Protein 1M9Z (pdb70)

Structure (mmCIF, N/CA/C/O backbone):
data_1M9Z
#
_entry.id   1M9Z
#
_cell.length_a   35.471
_cell.length_b   40.658
_cell.length_c   76.154
_cell.angle_alpha   90.00
_cell.angle_beta   90.00
_cell.angle_gamma   90.00
#
_symmetry.space_group_name_H-M   'P 21 21 21'
#
loop_
_entity.id
_entity.type
_entity.pdbx_description
1 polymer 'TGF-BETA RECEPTOR TYPE II'
2 non-polymer GLYCEROL
3 water water
#
loop_
_atom_site.group_PDB
_atom_site.id
_atom_site.type_symbol
_atom_site.label_atom_id
_atom_site.label_alt_id
_atom_site.label_comp_id
_atom_site.label_asym_id
_atom_site.label_entity_id
_atom_site.label_seq_id
_atom_site.pdbx_PDB_ins_code
_atom_site.Cartn_x
_atom_site.Cartn_y
_atom_site.Cartn_z
_atom_site.occupancy
_atom_site.B_iso_or_equiv
_atom_site.auth_seq_id
_atom_site.auth_comp_id
_atom_site.auth_asym_id
_atom_site.auth_atom_id
_atom_site.pdbx_PDB_model_num
ATOM 1 N N . ALA A 1 1 ? 17.228 24.725 19.065 1.00 12.50 26 ALA A N 1
ATOM 2 C CA . ALA A 1 1 ? 17.130 26.194 18.914 1.00 13.14 26 ALA A CA 1
ATOM 3 C C . ALA A 1 1 ? 15.682 26.647 18.892 1.00 12.06 26 ALA A C 1
ATOM 4 O O . ALA A 1 1 ? 14.803 25.925 18.441 1.00 11.48 26 ALA A O 1
ATOM 6 N N . LEU A 1 2 ? 15.447 27.837 19.424 1.00 11.97 27 LEU A N 1
ATOM 7 C CA . LEU A 1 2 ? 14.182 28.527 19.318 1.00 11.02 27 LEU A CA 1
ATOM 8 C C . LEU A 1 2 ? 14.395 29.623 18.296 1.00 9.65 27 LEU A C 1
ATOM 9 O O . LEU A 1 2 ? 15.303 30.445 18.460 1.00 9.88 27 LEU A O 1
ATOM 14 N N . CYS A 1 3 ? 13.572 29.629 17.254 1.00 8.52 28 CYS A N 1
ATOM 15 C CA . CYS A 1 3 ? 13.688 30.620 16.210 1.00 8.43 28 CYS A CA 1
ATOM 16 C C . CYS A 1 3 ? 12.344 31.185 15.821 1.00 8.14 28 CYS A C 1
ATOM 17 O O . CYS A 1 3 ? 11.318 30.511 15.930 1.00 9.15 28 CYS A O 1
ATOM 20 N N . LYS A 1 4 ? 12.349 32.416 15.333 1.00 8.31 29 LYS A N 1
ATOM 21 C CA . LYS A 1 4 ? 11.170 32.919 14.638 1.00 8.60 29 LYS A CA 1
ATOM 22 C C . LYS A 1 4 ? 10.985 32.068 13.380 1.00 8.72 29 LYS A C 1
ATOM 23 O O . LYS A 1 4 ? 11.940 31.743 12.676 1.00 8.53 29 LYS A O 1
ATOM 29 N N . PHE A 1 5 ? 9.741 31.698 13.102 1.00 9.09 30 PHE A N 1
ATOM 30 C CA . PHE A 1 5 ? 9.460 30.789 11.998 1.00 9.53 30 PHE A CA 1
ATOM 31 C C . PHE A 1 5 ? 8.123 31.137 11.348 1.00 9.94 30 PHE A C 1
ATOM 32 O O . PHE A 1 5 ? 7.164 30.360 11.379 1.00 11.79 30 PHE A O 1
ATOM 40 N N . CYS A 1 6 ? 8.080 32.317 10.741 1.00 9.07 31 CYS A N 1
ATOM 41 C CA . CYS A 1 6 ? 6.894 32.783 10.030 1.00 9.88 31 CYS A CA 1
ATOM 42 C C . CYS A 1 6 ? 6.951 32.554 8.522 1.00 9.71 31 CYS A C 1
ATOM 43 O O . CYS A 1 6 ? 6.014 32.917 7.816 1.00 10.32 31 CYS A O 1
ATOM 46 N N . ASP A 1 7 ? 8.010 31.935 8.020 1.00 9.49 32 ASP A N 1
ATOM 47 C CA . ASP A 1 7 ? 8.206 31.834 6.582 1.00 9.99 32 ASP A CA 1
ATOM 48 C C . ASP A 1 7 ? 8.243 33.259 6.016 1.00 9.61 32 ASP A C 1
ATOM 49 O O . ASP A 1 7 ? 8.793 34.141 6.684 1.00 9.04 32 ASP A O 1
ATOM 54 N N . VAL A 1 8 ? 7.719 33.492 4.812 1.00 9.94 33 VAL A N 1
ATOM 55 C CA . VAL A 1 8 ? 7.878 34.785 4.162 1.00 10.28 33 VAL A CA 1
ATOM 56 C C . VAL A 1 8 ? 6.700 35.706 4.441 1.00 10.36 33 VAL A C 1
ATOM 57 O O . VAL A 1 8 ? 5.565 35.398 4.066 1.00 11.74 33 VAL A O 1
ATOM 61 N N . ARG A 1 9 ? 6.983 36.846 5.062 1.00 10.17 34 ARG A N 1
ATOM 62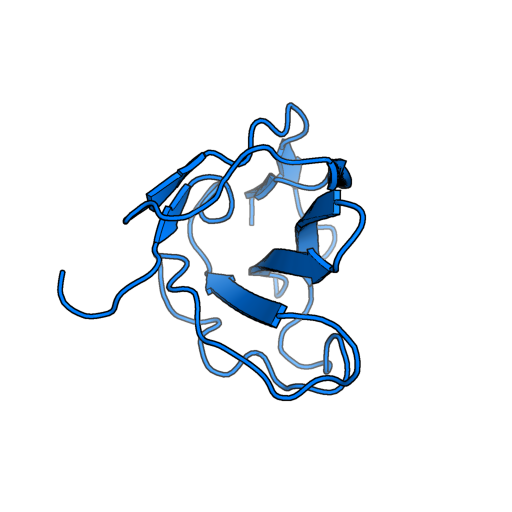 C CA . ARG A 1 9 ? 5.974 37.820 5.422 1.00 11.01 34 ARG A CA 1
ATOM 63 C C . ARG A 1 9 ? 6.321 39.188 4.857 1.00 11.54 34 ARG A C 1
ATOM 64 O O . ARG A 1 9 ? 7.480 39.515 4.652 1.00 11.64 34 ARG A O 1
ATOM 72 N N . PHE A 1 10 ? 5.317 40.017 4.614 1.00 12.12 35 PHE A N 1
ATOM 73 C CA . PHE A 1 10 ? 5.601 41.398 4.259 1.00 12.91 35 PHE A CA 1
ATOM 74 C C . PHE A 1 10 ? 6.285 42.083 5.440 1.00 12.60 35 PHE A C 1
ATOM 75 O O . PHE A 1 10 ? 6.024 41.762 6.595 1.00 12.97 35 PHE A O 1
ATOM 83 N N . SER A 1 11 ? 7.167 43.016 5.119 1.00 12.73 36 SER A N 1
ATOM 84 C CA . SER A 1 11 ? 7.902 43.780 6.114 1.00 13.02 36 SER A CA 1
ATOM 85 C C . SER A 1 11 ? 7.984 45.241 5.697 1.00 14.06 36 SER A C 1
ATOM 86 O O . SER A 1 11 ? 7.969 45.556 4.512 1.00 14.70 36 SER A O 1
ATOM 89 N N . THR A 1 12 ? 8.063 46.131 6.679 1.00 15.27 37 THR A N 1
ATOM 90 C CA . THR A 1 12 ? 8.275 47.551 6.397 1.00 16.72 37 THR A CA 1
ATOM 91 C C . THR A 1 12 ? 9.730 47.937 6.681 1.00 15.98 37 THR A C 1
ATOM 92 O O . THR A 1 12 ? 10.107 49.100 6.540 1.00 17.70 37 THR A O 1
ATOM 96 N N . CYS A 1 13 ? 10.537 46.964 7.095 1.00 14.62 38 CYS A N 1
ATOM 97 C CA . CYS A 1 13 ? 11.946 47.203 7.372 1.00 13.68 38 CYS A CA 1
ATOM 98 C C . CYS A 1 13 ? 12.672 47.721 6.141 1.00 13.79 38 CYS A C 1
ATOM 99 O O . CYS A 1 13 ? 12.752 47.016 5.142 1.00 13.63 38 CYS A O 1
ATOM 102 N N . ASP A 1 14 ? 13.211 48.936 6.207 1.00 14.62 39 ASP A N 1
ATOM 103 C CA . ASP A 1 14 ? 13.943 49.494 5.073 1.00 15.49 39 ASP A CA 1
ATOM 104 C C . ASP A 1 14 ? 14.783 50.679 5.539 1.00 15.65 39 ASP A C 1
ATOM 105 O O . ASP A 1 14 ? 14.322 51.492 6.331 1.00 16.46 39 ASP A O 1
ATOM 110 N N . ASN A 1 15 ? 16.017 50.752 5.061 1.00 16.23 40 ASN A N 1
ATOM 111 C CA . ASN A 1 15 ? 16.910 51.862 5.382 1.00 16.72 40 ASN A CA 1
ATOM 112 C C . ASN A 1 15 ? 17.097 52.051 6.886 1.00 16.12 40 ASN A C 1
ATOM 113 O O . ASN A 1 15 ? 17.095 53.179 7.390 1.00 16.91 40 ASN A O 1
ATOM 118 N N . GLN A 1 16 ? 17.266 50.938 7.596 1.00 15.23 41 GLN A N 1
ATOM 119 C CA . GLN A 1 16 ? 17.464 50.952 9.038 1.00 15.21 41 GLN A CA 1
ATOM 120 C C . GLN A 1 16 ? 18.699 50.157 9.405 1.00 14.33 41 GLN A C 1
ATOM 121 O O . GLN A 1 16 ? 19.077 49.214 8.709 1.00 14.91 41 GLN A O 1
ATOM 127 N N . LYS A 1 17 ? 19.317 50.530 10.516 1.00 13.37 42 LYS A N 1
ATOM 128 C CA . LYS A 1 17 ? 20.484 49.817 11.016 1.00 13.28 42 LYS A CA 1
ATOM 129 C C . LYS A 1 17 ? 20.097 48.442 11.575 1.00 11.96 42 LYS A C 1
ATOM 130 O O . LYS A 1 17 ? 20.864 47.491 11.453 1.00 13.20 42 LYS A O 1
ATOM 136 N N . SER A 1 18 ? 18.932 48.338 12.217 1.00 10.97 43 SER A N 1
ATOM 137 C CA . SER A 1 18 ? 18.404 47.039 12.633 1.00 10.52 43 SER A CA 1
ATOM 138 C C . SER A 1 18 ? 16.898 47.047 12.479 1.00 10.33 43 SER A C 1
ATOM 139 O O . SER A 1 18 ? 16.283 48.110 12.415 1.00 11.55 43 SER A O 1
ATOM 142 N N . CYS A 1 19 ? 16.321 45.856 12.398 1.00 10.11 44 CYS A N 1
ATOM 143 C CA . CYS A 1 19 ? 14.875 45.701 12.340 1.00 10.43 44 CYS A CA 1
ATOM 144 C C . CYS A 1 19 ? 14.430 44.522 13.173 1.00 10.03 44 CYS A C 1
ATOM 145 O O . CYS A 1 19 ? 15.150 43.541 13.331 1.00 10.19 44 CYS A O 1
ATOM 148 N N . MET A 1 20 ? 13.208 44.617 13.671 1.00 10.32 45 MET A N 1
ATOM 149 C CA . MET A 1 20 ? 12.565 43.501 14.338 1.00 11.25 45 MET A CA 1
ATOM 150 C C . MET A 1 20 ? 11.792 42.688 13.313 1.00 10.37 45 MET A C 1
ATOM 151 O O . MET A 1 20 ? 11.306 43.213 12.311 1.00 11.47 45 MET A O 1
ATOM 156 N N . SER A 1 21 ? 11.662 41.394 13.566 1.00 9.69 46 SER A N 1
ATOM 157 C CA . SER A 1 21 ? 10.987 40.546 12.597 1.00 9.84 46 SER A CA 1
ATOM 158 C C . SER A 1 21 ? 9.482 40.765 12.546 1.00 10.48 46 SER A C 1
ATOM 159 O O . SER A 1 21 ? 8.860 40.540 11.513 1.00 11.19 46 SER A O 1
ATOM 162 N N . ASN A 1 22 ? 8.905 41.165 13.675 1.00 11.04 47 ASN A N 1
ATOM 163 C CA . ASN A 1 22 ? 7.447 41.257 13.806 1.00 12.34 47 ASN A CA 1
ATOM 164 C C . ASN A 1 22 ? 6.768 39.923 13.514 1.00 12.40 47 ASN A C 1
ATOM 165 O O . ASN A 1 22 ? 5.612 39.889 13.099 1.00 14.13 47 ASN A O 1
ATOM 170 N N . CYS A 1 23 ? 7.498 38.833 13.742 1.00 11.33 48 CYS A N 1
ATOM 171 C CA . CYS A 1 23 ? 6.966 37.489 13.590 1.00 11.37 48 CYS A CA 1
ATOM 172 C C . CYS A 1 23 ? 6.464 36.985 14.946 1.00 12.27 48 CYS A C 1
ATOM 173 O O . CYS A 1 23 ? 7.218 36.941 15.916 1.00 12.63 48 CYS A O 1
ATOM 176 N N . SER A 1 24 ? 5.196 36.578 15.008 1.00 13.99 49 SER A N 1
ATOM 177 C CA . SER A 1 24 ? 4.591 36.130 16.261 1.00 15.03 49 SER A CA 1
ATOM 178 C C . SER A 1 24 ? 4.790 34.640 16.550 1.00 14.92 49 SER A C 1
ATOM 179 O O . SER A 1 24 ? 4.269 34.139 17.544 1.00 16.49 49 SER A O 1
ATOM 182 N N . ILE A 1 25 ? 5.522 33.935 15.690 1.00 13.75 50 ILE A N 1
ATOM 183 C CA . ILE A 1 25 ? 5.733 32.501 15.863 1.00 13.68 50 ILE A CA 1
ATOM 184 C C . ILE A 1 25 ? 7.176 32.198 16.236 1.00 12.53 50 ILE A C 1
ATOM 185 O O . ILE A 1 25 ? 8.074 32.380 15.414 1.00 12.19 50 ILE A O 1
ATOM 190 N N . THR A 1 26 ? 7.385 31.756 17.475 1.00 12.46 51 THR A N 1
ATOM 191 C CA . THR A 1 26 ? 8.669 31.231 17.903 1.00 12.38 51 THR A CA 1
ATOM 192 C C . THR A 1 26 ? 8.490 29.737 18.011 1.00 12.18 51 THR A C 1
ATOM 193 O O . THR A 1 26 ? 7.621 29.268 18.749 1.00 13.51 51 THR A O 1
ATOM 197 N N . SER A 1 27 ? 9.319 29.002 17.282 1.00 12.00 52 SER A N 1
ATOM 198 C CA . SER A 1 27 ? 9.230 27.559 17.220 1.00 12.30 52 SER A CA 1
ATOM 199 C C . SER A 1 27 ? 10.492 26.899 17.721 1.00 11.29 52 SER A C 1
ATOM 200 O O . SER A 1 27 ? 11.589 27.432 17.566 1.00 11.13 52 SER A O 1
ATOM 203 N N . ILE A 1 28 ? 10.325 25.722 18.316 1.00 11.48 53 ILE A N 1
ATOM 204 C CA . ILE A 1 28 ? 11.453 24.849 18.601 1.00 11.48 53 ILE A CA 1
ATOM 205 C C . ILE A 1 28 ? 11.800 24.201 17.266 1.00 11.24 53 ILE A C 1
ATOM 206 O O . ILE A 1 28 ? 10.954 23.542 16.662 1.00 12.24 53 ILE A O 1
ATOM 211 N N . CYS A 1 29 ? 13.010 24.401 16.768 1.00 11.43 54 CYS A N 1
ATOM 212 C CA . CYS A 1 29 ? 13.390 23.758 15.527 1.00 11.52 54 CYS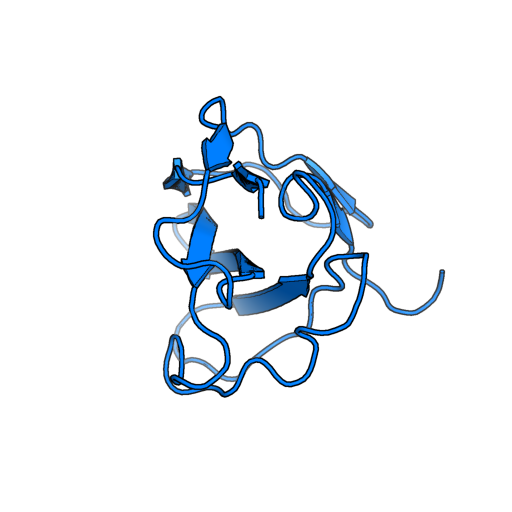 A CA 1
ATOM 213 C C . CYS A 1 29 ? 13.306 22.241 15.708 1.00 12.26 54 CYS A C 1
ATOM 214 O O . CYS A 1 29 ? 13.627 21.708 16.771 1.00 12.74 54 CYS A O 1
ATOM 217 N N . GLU A 1 30 ? 12.873 21.557 14.655 1.00 13.00 55 GLU A N 1
ATOM 218 C CA . GLU A 1 30 ? 12.653 20.116 14.689 1.00 14.01 55 GLU A CA 1
ATOM 219 C C . GLU A 1 30 ? 13.882 19.305 15.045 1.00 13.87 55 GLU A C 1
ATOM 220 O O . GLU A 1 30 ? 13.781 18.291 15.749 1.00 14.95 55 GLU A O 1
ATOM 226 N N . LYS A 1 31 ? 15.027 19.717 14.517 1.00 13.32 56 LYS A N 1
ATOM 227 C CA . LYS A 1 31 ? 16.267 18.992 14.713 1.00 12.98 56 LYS A CA 1
ATOM 228 C C . LYS A 1 31 ? 17.235 19.863 15.508 1.00 11.30 56 LYS A C 1
ATOM 229 O O . LYS A 1 31 ? 17.275 21.083 15.325 1.00 11.00 56 LYS A O 1
ATOM 235 N N . PRO A 1 32 ? 18.017 19.251 16.393 1.00 10.81 57 PRO A N 1
ATOM 236 C CA . PRO A 1 32 ? 18.884 20.030 17.291 1.00 10.53 57 PRO A CA 1
ATOM 237 C C . PRO A 1 32 ? 19.985 20.811 16.575 1.00 10.52 57 PRO A C 1
ATOM 238 O O . PRO A 1 32 ? 20.455 21.823 17.093 1.00 11.66 57 PRO A O 1
ATOM 242 N N . GLN A 1 33 ? 20.376 20.376 15.388 1.00 10.52 58 GLN A N 1
ATOM 243 C CA . GLN A 1 33 ? 21.427 21.059 14.653 1.00 11.16 58 GLN A CA 1
ATOM 244 C C . GLN A 1 33 ? 20.945 22.307 13.914 1.00 10.97 58 GLN A C 1
ATOM 245 O O . GLN A 1 33 ? 21.743 23.058 13.362 1.00 11.30 58 GLN A O 1
ATOM 251 N N . GLU A 1 34 ? 19.642 22.531 13.867 1.00 10.46 59 GLU A N 1
ATOM 252 C CA . GLU A 1 34 ? 19.127 23.664 13.109 1.00 10.50 59 GLU A CA 1
ATOM 253 C C . GLU A 1 34 ? 19.415 24.985 13.804 1.00 10.20 59 GLU A C 1
ATOM 254 O O . GLU A 1 34 ? 19.507 25.053 15.040 1.00 11.66 59 GLU A O 1
ATOM 260 N N . VAL A 1 35 ? 19.558 26.016 12.978 1.00 9.17 60 VAL A N 1
ATOM 261 C CA . VAL A 1 35 ? 19.800 27.375 13.420 1.00 9.56 60 VAL A CA 1
ATOM 262 C C . VAL A 1 35 ? 18.715 28.280 12.852 1.00 8.78 60 VAL A C 1
ATOM 263 O O . VAL A 1 35 ? 17.869 27.859 12.065 1.00 8.74 60 VAL A O 1
ATOM 267 N N . CYS A 1 36 ? 18.710 29.521 13.316 1.00 8.61 61 CYS A N 1
ATOM 268 C CA . CYS A 1 36 ? 17.745 30.505 12.856 1.00 8.56 61 CYS A CA 1
ATOM 269 C C . CYS A 1 36 ? 18.255 31.214 11.612 1.00 8.37 61 CYS A C 1
ATOM 270 O O . CYS A 1 36 ? 19.453 31.502 11.501 1.00 9.31 61 CYS A O 1
ATOM 273 N N . VAL A 1 37 ? 17.328 31.565 10.724 1.00 7.89 62 VAL A N 1
ATOM 274 C CA . VAL A 1 37 ? 17.645 32.249 9.485 1.00 8.23 62 VAL A CA 1
ATOM 275 C C . VAL A 1 37 ? 16.667 33.389 9.261 1.00 7.87 62 VAL A C 1
ATOM 276 O O . VAL A 1 37 ? 15.483 33.275 9.578 1.00 7.59 62 VAL A O 1
ATOM 280 N N . ALA A 1 38 ? 17.177 34.496 8.732 1.00 7.95 63 ALA A N 1
ATOM 281 C CA . ALA A 1 38 ? 16.329 35.587 8.257 1.00 7.92 63 ALA A CA 1
ATOM 282 C C . ALA A 1 38 ? 16.788 35.978 6.861 1.00 8.01 63 ALA A C 1
ATOM 283 O O . ALA A 1 38 ? 17.986 36.028 6.572 1.00 8.83 63 ALA A O 1
ATOM 285 N N . VAL A 1 39 ? 15.828 36.266 5.996 1.00 7.86 64 VAL A N 1
ATOM 286 C CA . VAL A 1 39 ? 16.099 36.651 4.615 1.00 8.70 64 VAL A CA 1
ATOM 287 C C . VAL A 1 39 ? 15.236 37.860 4.284 1.00 8.73 64 VAL A C 1
ATOM 288 O O . VAL A 1 39 ? 14.003 37.775 4.306 1.00 9.15 64 VAL A O 1
ATOM 292 N N . TRP A 1 40 ? 15.883 38.986 3.995 1.00 9.21 65 TRP A N 1
ATOM 293 C CA . TRP A 1 40 ? 15.204 40.239 3.686 1.00 9.61 65 TRP A CA 1
ATOM 294 C C . TRP A 1 40 ? 15.307 40.471 2.188 1.00 9.80 65 TRP A C 1
ATOM 295 O O . TRP A 1 40 ? 16.398 40.412 1.643 1.00 10.70 65 TRP A O 1
ATOM 306 N N . ARG A 1 41 ? 14.183 40.735 1.522 1.00 9.80 66 ARG A N 1
ATOM 307 C CA . ARG A 1 41 ? 14.164 40.903 0.072 1.00 11.43 66 ARG A CA 1
ATOM 308 C C . ARG A 1 41 ? 13.308 42.082 -0.317 1.00 11.59 66 ARG A C 1
ATOM 309 O O . ARG A 1 41 ? 12.171 42.195 0.125 1.00 13.44 66 ARG A O 1
ATOM 317 N N . LYS A 1 42 ? 13.847 42.943 -1.175 1.00 12.16 67 LYS A N 1
ATOM 318 C CA . LYS A 1 42 ? 13.108 44.092 -1.664 1.00 12.42 67 LYS A CA 1
ATOM 319 C C . LYS A 1 42 ? 13.084 44.081 -3.178 1.00 12.35 67 LYS A C 1
ATOM 320 O O . LYS A 1 42 ? 14.126 43.950 -3.818 1.00 13.67 67 LYS A O 1
ATOM 326 N N . ASN A 1 43 ? 11.893 44.200 -3.746 1.00 12.50 68 ASN A N 1
ATOM 327 C CA . ASN A 1 43 ? 11.743 44.351 -5.184 1.00 12.70 68 ASN A CA 1
ATOM 328 C C . ASN A 1 43 ? 10.962 45.645 -5.412 1.00 13.09 68 ASN A C 1
ATOM 329 O O . ASN A 1 43 ? 10.669 46.365 -4.461 1.00 14.35 68 ASN A O 1
ATOM 334 N N . ASP A 1 44 ? 10.641 45.975 -6.656 1.00 13.44 69 ASP A N 1
ATOM 335 C CA . ASP A 1 44 ? 9.966 47.247 -6.913 1.00 13.69 69 ASP A CA 1
ATOM 336 C C . ASP A 1 44 ? 8.488 47.284 -6.517 1.00 13.69 69 ASP A C 1
ATOM 337 O O . ASP A 1 44 ? 7.827 48.313 -6.699 1.00 15.51 69 ASP A O 1
ATOM 342 N N . GLU A 1 45 ? 7.975 46.182 -5.976 1.00 12.68 70 GLU A N 1
ATOM 343 C CA . GLU A 1 45 ? 6.609 46.153 -5.482 1.00 12.98 70 GLU A CA 1
ATOM 344 C C . GLU A 1 45 ? 6.495 46.014 -3.969 1.00 12.96 70 GLU A C 1
ATOM 345 O O . GLU A 1 45 ? 5.535 46.504 -3.388 1.00 14.72 70 GLU A O 1
ATOM 351 N N . ASN A 1 46 ? 7.452 45.363 -3.317 1.00 13.05 71 ASN A N 1
ATOM 352 C CA . ASN A 1 46 ? 7.340 45.165 -1.884 1.00 13.94 71 ASN A CA 1
ATOM 353 C C . ASN A 1 46 ? 8.608 44.681 -1.244 1.00 13.38 71 ASN A C 1
ATOM 354 O O . ASN A 1 46 ? 9.584 44.377 -1.908 1.00 14.76 71 ASN A O 1
ATOM 359 N N . ILE A 1 47 ? 8.552 44.615 0.075 1.00 12.92 72 ILE A N 1
ATOM 360 C CA . ILE A 1 47 ? 9.631 44.111 0.901 1.00 12.49 72 ILE A CA 1
ATOM 361 C C . ILE A 1 47 ? 9.104 42.937 1.707 1.00 11.66 72 ILE A C 1
ATOM 362 O O . ILE A 1 47 ? 8.007 43.004 2.251 1.00 12.30 72 ILE A O 1
ATOM 367 N N . THR A 1 48 ? 9.887 41.867 1.798 1.00 11.35 73 THR A N 1
ATOM 368 C CA . THR A 1 48 ? 9.513 40.743 2.652 1.00 10.68 73 THR A CA 1
ATOM 369 C C . THR A 1 48 ? 10.649 40.358 3.569 1.00 9.86 73 THR A C 1
ATOM 370 O O . THR A 1 48 ? 11.820 40.613 3.278 1.00 10.22 73 THR A O 1
ATOM 374 N N . LEU A 1 49 ? 10.281 39.723 4.672 1.00 9.20 74 LEU A N 1
ATOM 375 C CA . LEU A 1 49 ? 11.227 39.123 5.595 1.00 8.59 74 LEU A CA 1
ATOM 376 C C . LEU A 1 49 ? 10.797 37.679 5.801 1.00 8.58 74 LEU A C 1
ATOM 377 O O . LEU A 1 49 ? 9.659 37.405 6.181 1.00 8.96 74 LEU A O 1
ATOM 382 N N . GLU A 1 50 ? 11.730 36.764 5.564 1.00 8.10 75 GLU A N 1
ATOM 383 C CA . GLU A 1 50 ? 11.520 35.341 5.781 1.00 8.22 75 GLU A CA 1
ATOM 384 C C . GLU A 1 50 ? 12.236 34.925 7.058 1.00 8.10 75 GLU A C 1
ATOM 385 O O . GLU A 1 50 ? 13.411 35.248 7.242 1.00 8.47 75 GLU A O 1
ATOM 391 N N . THR A 1 51 ? 11.537 34.210 7.932 1.00 7.78 76 THR A N 1
ATOM 392 C CA . THR A 1 51 ? 12.140 33.672 9.141 1.00 8.03 76 THR A CA 1
ATOM 393 C C . THR A 1 51 ? 11.862 32.176 9.198 1.00 8.13 76 THR A C 1
ATOM 394 O O . THR A 1 51 ? 10.709 31.735 9.112 1.00 8.93 76 THR A O 1
ATOM 398 N N . VAL A 1 52 ? 12.925 31.385 9.335 1.00 7.96 77 VAL A N 1
ATOM 399 C CA . VAL A 1 52 ? 12.800 29.934 9.427 1.00 8.33 77 VAL A CA 1
ATOM 400 C C . VAL A 1 52 ? 13.886 29.359 10.337 1.00 8.03 77 VAL A C 1
ATOM 401 O O . VAL A 1 52 ? 14.856 30.032 10.696 1.00 8.56 77 VAL A O 1
ATOM 405 N N . CYS A 1 53 ? 13.676 28.100 10.709 1.00 8.55 78 CYS A N 1
ATOM 406 C CA . CYS A 1 53 ? 14.736 27.216 11.171 1.00 8.76 78 CYS A CA 1
ATOM 407 C C . CYS A 1 53 ? 15.379 26.568 9.945 1.00 9.32 78 CYS A C 1
ATOM 408 O O . CYS A 1 53 ? 14.685 26.275 8.969 1.00 10.08 78 CYS A O 1
ATOM 411 N N . HIS A 1 54 ? 16.678 26.278 10.002 1.00 8.60 79 HIS A N 1
ATOM 412 C CA . HIS A 1 54 ? 17.334 25.594 8.899 1.00 9.00 79 HIS A CA 1
ATOM 413 C C . HIS A 1 54 ? 18.588 24.876 9.368 1.00 8.82 79 HIS A C 1
ATOM 414 O O . HIS A 1 54 ? 19.317 25.388 10.207 1.00 9.28 79 HIS A O 1
ATOM 421 N N . ASP A 1 55 ? 18.834 23.694 8.813 1.00 9.13 80 ASP A N 1
ATOM 422 C CA . ASP A 1 55 ? 20.029 22.906 9.106 1.00 9.67 80 ASP A CA 1
ATOM 423 C C . ASP A 1 55 ? 21.185 23.480 8.297 1.00 9.74 80 ASP A C 1
ATOM 424 O O . ASP A 1 55 ? 21.157 23.425 7.070 1.00 10.25 80 ASP A O 1
ATOM 429 N N . PRO A 1 56 ? 22.199 24.022 8.958 1.00 10.38 81 PRO A N 1
ATOM 430 C CA . PRO A 1 56 ? 23.290 24.694 8.240 1.00 11.33 81 PRO A CA 1
ATOM 431 C C . PRO A 1 56 ? 24.196 23.754 7.447 1.00 11.79 81 PRO A C 1
ATOM 43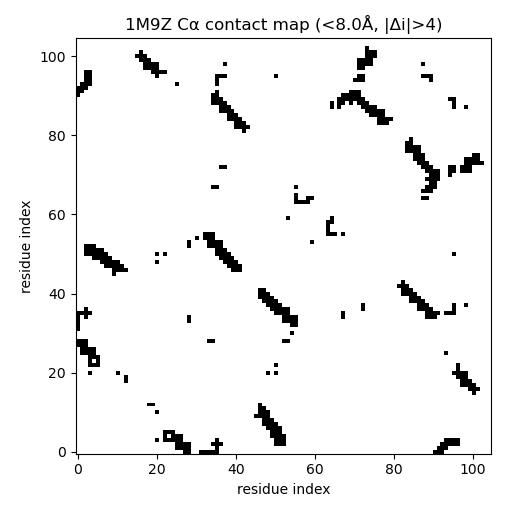2 O O . PRO A 1 56 ? 25.051 24.249 6.711 1.00 12.71 81 PRO A O 1
ATOM 436 N N . LYS 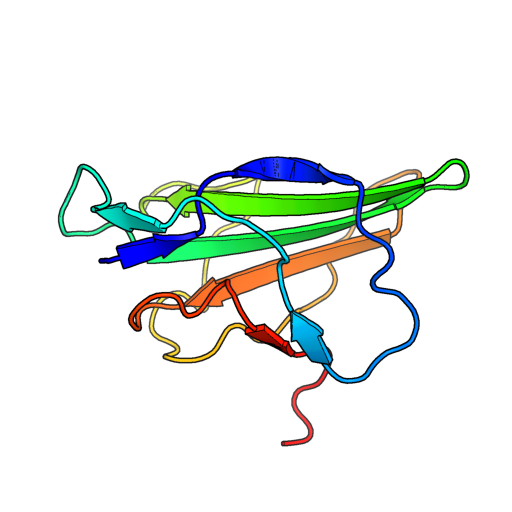A 1 57 ? 24.016 22.440 7.564 1.00 11.53 82 LYS A N 1
ATOM 437 C CA . LYS A 1 57 ? 24.734 21.523 6.682 1.00 12.39 82 LYS A CA 1
ATOM 438 C C . LYS A 1 57 ? 24.086 21.484 5.289 1.00 11.95 82 LYS A C 1
ATOM 439 O O . LYS A 1 57 ? 24.635 20.870 4.378 1.00 13.39 82 LYS A O 1
ATOM 445 N N . LEU A 1 58 ? 22.936 22.136 5.122 1.00 11.61 83 LEU A N 1
ATOM 446 C CA . LEU A 1 58 ? 22.224 22.151 3.840 1.00 12.16 83 LEU A CA 1
ATOM 447 C C . LEU A 1 58 ? 22.205 23.570 3.304 1.00 11.56 83 LEU A C 1
ATOM 448 O O . LEU A 1 58 ? 22.020 24.513 4.071 1.00 11.98 83 LEU A O 1
ATOM 453 N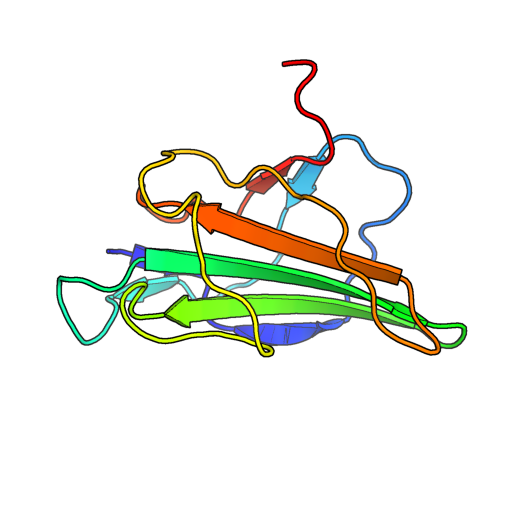 N . PRO A 1 59 ? 22.330 23.760 1.997 1.00 12.05 84 PRO A N 1
ATOM 454 C CA . PRO A 1 59 ? 22.259 25.118 1.457 1.00 11.99 84 PRO A CA 1
ATOM 455 C C . PRO A 1 59 ? 20.844 25.681 1.638 1.00 11.27 84 PRO A C 1
ATOM 456 O O . PRO A 1 59 ? 19.876 24.941 1.853 1.00 11.96 84 PRO A O 1
ATOM 460 N N . TYR A 1 60 ? 20.745 27.003 1.574 1.00 10.79 85 TYR A N 1
ATOM 461 C CA . TYR A 1 60 ? 19.462 27.686 1.626 1.00 10.61 85 TYR A CA 1
ATOM 462 C C . TYR A 1 60 ? 19.521 28.832 0.625 1.00 9.98 85 TYR A C 1
ATOM 463 O O . TYR A 1 60 ? 20.450 29.636 0.647 1.00 10.19 85 TYR A O 1
ATOM 472 N N . HIS A 1 61 ? 18.540 28.893 -0.265 1.00 10.03 86 HIS A N 1
ATOM 473 C CA . HIS A 1 61 ? 18.537 29.879 -1.353 1.00 10.52 86 HIS A CA 1
ATOM 474 C C . HIS A 1 61 ? 19.821 29.816 -2.176 1.00 10.64 86 HIS A C 1
ATOM 475 O O . HIS A 1 61 ? 20.290 30.828 -2.694 1.00 11.65 86 HIS A O 1
ATOM 482 N N . ASP A 1 62 ? 20.365 28.611 -2.305 1.00 11.07 87 ASP A N 1
ATOM 483 C CA . ASP A 1 62 ? 21.597 28.340 -3.064 1.00 11.21 87 ASP A CA 1
ATOM 484 C C . ASP A 1 62 ? 22.861 28.884 -2.415 1.00 10.83 87 ASP A C 1
ATOM 485 O O . ASP A 1 62 ? 23.882 29.045 -3.096 1.00 11.59 87 ASP A O 1
ATOM 490 N N . PHE A 1 63 ? 22.815 29.125 -1.108 1.00 10.73 88 PHE A N 1
ATOM 491 C CA . PHE A 1 63 ? 23.982 29.583 -0.370 1.00 11.18 88 PHE A CA 1
ATOM 492 C C . PHE A 1 63 ? 24.216 28.705 0.859 1.00 11.54 88 PHE A C 1
ATOM 493 O O . PHE A 1 63 ? 23.286 28.076 1.380 1.00 12.92 88 PHE A O 1
ATOM 501 N N . ILE A 1 64 ? 25.459 28.659 1.328 1.00 11.46 89 ILE A N 1
ATOM 502 C CA . ILE A 1 64 ? 25.764 28.010 2.594 1.00 11.94 89 ILE A CA 1
ATOM 503 C C . ILE A 1 64 ? 25.686 29.064 3.705 1.00 11.84 89 ILE A C 1
ATOM 504 O O . ILE A 1 64 ? 26.117 30.205 3.539 1.00 13.06 89 ILE A O 1
ATOM 509 N N . LEU A 1 65 ? 25.110 28.674 4.833 1.00 11.81 90 LEU A N 1
ATOM 510 C CA . LEU A 1 65 ? 25.009 29.535 6.009 1.00 12.48 90 LEU A CA 1
ATOM 511 C C . LEU A 1 65 ? 26.332 29.519 6.759 1.00 13.23 90 LEU A C 1
ATOM 512 O O . LEU A 1 65 ? 26.479 28.865 7.792 1.00 14.36 90 LEU A O 1
ATOM 517 N N . GLU A 1 66 ? 27.290 30.264 6.231 1.00 14.47 91 GLU A N 1
ATOM 518 C CA . GLU A 1 66 ? 28.641 30.256 6.774 1.00 15.68 91 GLU A CA 1
ATOM 519 C C . GLU A 1 66 ? 28.709 30.938 8.145 1.00 15.39 91 GLU A C 1
ATOM 520 O O . GLU A 1 66 ? 29.668 30.751 8.893 1.00 17.01 91 GLU A O 1
ATOM 526 N N . ASP A 1 67 ? 27.681 31.717 8.487 1.00 14.85 92 ASP A N 1
ATOM 527 C CA . ASP A 1 67 ? 27.639 32.463 9.743 1.00 14.78 92 ASP A CA 1
ATOM 528 C C . ASP A 1 67 ? 26.816 31.802 10.848 1.00 14.71 92 ASP A C 1
ATOM 529 O O . ASP A 1 67 ? 26.508 32.430 11.866 1.00 14.74 92 ASP A O 1
ATOM 534 N N . ALA A 1 68 ? 26.493 30.525 10.670 1.00 14.88 93 ALA A N 1
ATOM 535 C CA . ALA A 1 68 ? 25.589 29.832 11.579 1.00 15.47 93 ALA A CA 1
ATOM 536 C C . ALA A 1 68 ? 26.000 29.848 13.047 1.00 15.87 93 ALA A C 1
ATOM 537 O O . ALA A 1 68 ? 25.144 29.768 13.920 1.00 17.03 93 ALA A O 1
ATOM 539 N N . ALA A 1 69 ? 27.300 29.951 13.319 1.00 16.29 94 ALA A N 1
ATOM 540 C CA . ALA A 1 69 ? 27.802 29.948 14.690 1.00 16.63 94 ALA A CA 1
ATOM 541 C C . ALA A 1 69 ? 27.596 31.271 15.432 1.00 16.54 94 ALA A C 1
ATOM 542 O O . ALA A 1 69 ? 27.723 31.327 16.654 1.00 17.42 94 ALA A O 1
ATOM 544 N N . SER A 1 70 ? 27.273 32.330 14.702 1.00 15.88 95 SER A N 1
ATOM 545 C CA . SER A 1 70 ? 27.087 33.645 15.307 1.00 15.37 95 SER A CA 1
ATOM 546 C C . SER A 1 70 ? 25.859 33.703 16.218 1.00 14.64 95 SER A C 1
ATOM 547 O O . SER A 1 70 ? 24.821 33.152 15.867 1.00 14.42 95 SER A O 1
ATOM 550 N N . PRO A 1 71 ? 25.953 34.360 17.377 1.00 13.54 96 PRO A N 1
ATOM 551 C CA . PRO A 1 71 ? 24.767 34.534 18.224 1.00 13.43 96 PRO A CA 1
ATOM 552 C C . PRO A 1 71 ? 23.812 35.603 17.669 1.00 13.19 96 PRO A C 1
ATOM 553 O O . PRO A 1 71 ? 22.639 35.626 18.043 1.00 14.23 96 PRO A O 1
ATOM 557 N N . THR A 1 72 ? 24.310 36.468 16.786 1.00 12.67 97 THR A N 1
ATOM 558 C CA . THR A 1 72 ? 23.524 37.559 16.229 1.00 12.61 97 THR A CA 1
ATOM 559 C C . THR A 1 72 ? 23.357 37.365 14.731 1.00 11.02 97 THR A C 1
ATOM 560 O O . THR A 1 72 ? 24.207 36.774 14.064 1.00 11.97 97 THR A O 1
ATOM 564 N N . CYS A 1 73 ? 22.261 37.898 14.207 1.00 10.72 98 CYS A N 1
ATOM 565 C CA . CYS A 1 73 ? 21.922 37.794 12.796 1.00 9.87 98 CYS A CA 1
ATOM 566 C C . CYS A 1 73 ? 22.401 39.059 12.071 1.00 9.96 98 CYS A C 1
ATOM 567 O O . CYS A 1 73 ? 21.732 40.093 12.088 1.00 10.38 98 CYS A O 1
ATOM 570 N N . ILE A 1 74 ? 23.577 38.953 11.453 1.00 10.47 99 ILE A N 1
ATOM 571 C CA . ILE A 1 74 ? 24.215 40.061 10.751 1.00 11.16 99 ILE A CA 1
ATOM 572 C C . ILE A 1 74 ? 23.907 39.906 9.272 1.00 10.92 99 ILE A C 1
ATOM 573 O O . ILE A 1 74 ? 24.449 39.036 8.598 1.00 12.16 99 ILE A O 1
ATOM 578 N N . MET A 1 75 ? 23.020 40.747 8.772 1.00 10.98 100 MET A N 1
ATOM 579 C CA . MET A 1 75 ? 22.595 40.690 7.387 1.00 11.62 100 MET A CA 1
ATOM 580 C C . MET A 1 75 ? 23.701 41.056 6.420 1.00 12.95 100 MET A C 1
ATOM 581 O O . MET A 1 75 ? 24.378 42.072 6.593 1.00 14.44 100 MET A O 1
ATOM 586 N N . LYS A 1 76 ? 23.863 40.232 5.391 1.00 13.28 101 LYS A N 1
ATOM 587 C CA . LYS A 1 76 ? 24.818 40.495 4.334 1.00 14.34 101 LYS A CA 1
ATOM 588 C C . LYS A 1 76 ? 24.137 40.269 2.997 1.00 13.84 101 LYS A C 1
ATOM 589 O O . LYS A 1 76 ? 23.326 39.344 2.835 1.00 12.82 101 LYS A O 1
ATOM 595 N N . GLU A 1 77 ? 24.485 41.122 2.039 1.00 14.77 102 GLU A N 1
ATOM 596 C CA . GLU A 1 77 ? 23.852 41.106 0.731 1.00 15.61 102 GLU A CA 1
ATOM 597 C C . GLU A 1 77 ? 24.331 39.955 -0.151 1.00 16.13 102 GLU A C 1
ATOM 598 O O . GLU A 1 77 ? 25.513 39.598 -0.149 1.00 16.43 102 GLU A O 1
ATOM 604 N N . LYS A 1 78 ? 23.389 39.389 -0.904 1.00 16.44 103 LYS A N 1
ATOM 605 C CA . LYS A 1 78 ? 23.676 38.315 -1.855 1.00 18.14 103 LYS A CA 1
ATOM 606 C C . LYS A 1 78 ? 23.246 38.761 -3.232 1.00 18.15 103 LYS A C 1
ATOM 607 O O . LYS A 1 78 ? 22.378 39.626 -3.383 1.00 18.31 103 LYS A O 1
ATOM 613 N N . LYS A 1 79 ? 23.875 38.164 -4.240 1.00 18.67 104 LYS A N 1
ATOM 614 C CA . LYS A 1 79 ? 23.603 38.480 -5.633 1.00 18.92 104 LYS A CA 1
ATOM 615 C C . LYS A 1 79 ? 22.398 37.688 -6.142 1.00 19.28 104 LYS A C 1
ATOM 616 O O . LYS A 1 79 ? 22.449 36.458 -6.236 1.00 20.07 104 LYS A O 1
ATOM 622 N N . LYS A 1 80 ? 21.317 38.403 -6.447 1.00 19.65 105 LYS A N 1
ATOM 623 C CA . LYS A 1 80 ? 20.088 37.818 -6.981 1.00 20.36 105 LYS A CA 1
ATOM 624 C C . LYS A 1 80 ? 19.466 38.807 -7.965 1.00 20.79 105 LYS A C 1
ATOM 625 O O . LYS A 1 80 ? 19.500 40.011 -7.732 1.00 21.37 105 LYS A O 1
ATOM 631 N N . PRO A 1 81 ? 18.905 38.312 -9.066 1.00 21.17 106 PRO A N 1
ATOM 632 C CA . PRO A 1 81 ? 18.301 39.186 -10.078 1.00 21.18 106 PRO A CA 1
ATOM 633 C C . PRO A 1 81 ? 16.945 39.787 -9.701 1.00 20.86 106 PRO A C 1
ATOM 634 O O . PRO A 1 81 ? 16.122 39.116 -9.083 1.00 21.30 106 PRO A O 1
ATOM 638 N N . GLY A 1 82 ? 16.727 41.042 -10.083 1.00 20.19 107 GLY A N 1
ATOM 639 C CA . GLY A 1 82 ? 15.440 41.702 -9.924 1.00 19.66 107 GLY A CA 1
ATOM 640 C C . GLY A 1 82 ? 15.010 42.059 -8.513 1.00 18.80 107 GLY A C 1
ATOM 641 O O . GLY A 1 82 ? 13.845 42.380 -8.281 1.00 19.23 107 GLY A O 1
ATOM 642 N N . GLU A 1 83 ? 15.948 42.024 -7.572 1.00 18.11 108 GLU A N 1
ATOM 643 C CA . GLU A 1 8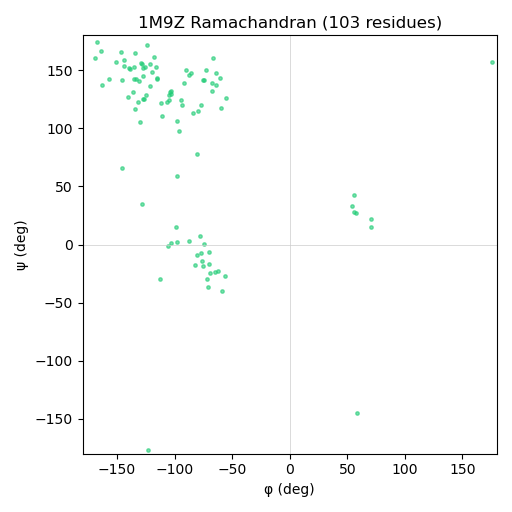3 ? 15.642 42.347 -6.186 1.00 17.22 108 GLU A CA 1
ATOM 644 C C . GLU A 1 83 ? 16.922 42.620 -5.422 1.00 16.93 108 GLU A C 1
ATOM 645 O O . GLU A 1 83 ? 18.020 42.322 -5.902 1.00 17.52 108 GLU A O 1
ATOM 651 N N . THR A 1 84 ? 16.765 43.199 -4.235 1.00 16.06 109 THR A N 1
ATOM 652 C CA . THR A 1 84 ? 17.853 43.352 -3.282 1.00 15.92 109 THR A CA 1
ATOM 653 C C . THR A 1 84 ? 17.608 42.276 -2.222 1.00 14.61 109 THR A C 1
ATOM 654 O O . THR A 1 84 ? 16.509 42.170 -1.697 1.00 15.58 109 THR A O 1
ATOM 658 N N . PHE A 1 85 ? 18.643 41.494 -1.924 1.00 14.11 110 PHE A N 1
ATOM 659 C CA . PHE A 1 85 ? 18.542 40.281 -1.103 1.00 13.47 110 PHE A CA 1
ATOM 660 C C . PHE A 1 85 ? 19.626 40.261 -0.022 1.00 13.13 110 PHE A C 1
ATOM 661 O O . PHE A 1 85 ? 20.816 40.328 -0.336 1.00 13.73 110 PHE A O 1
ATOM 669 N N . PHE A 1 86 ? 19.212 40.158 1.242 1.00 11.87 111 PHE A N 1
ATOM 670 C CA . PHE A 1 86 ? 20.137 40.067 2.368 1.00 11.66 111 PHE A CA 1
ATOM 671 C C . PHE A 1 86 ? 19.760 38.837 3.198 1.00 11.00 111 PHE A C 1
ATOM 672 O O . PHE A 1 86 ? 18.574 38.518 3.348 1.00 11.20 111 PHE A O 1
ATOM 680 N N . MET A 1 87 ? 20.750 38.161 3.767 1.00 10.46 112 MET A N 1
ATOM 681 C CA . MET A 1 87 ? 20.469 36.977 4.588 1.00 10.65 112 MET A CA 1
AT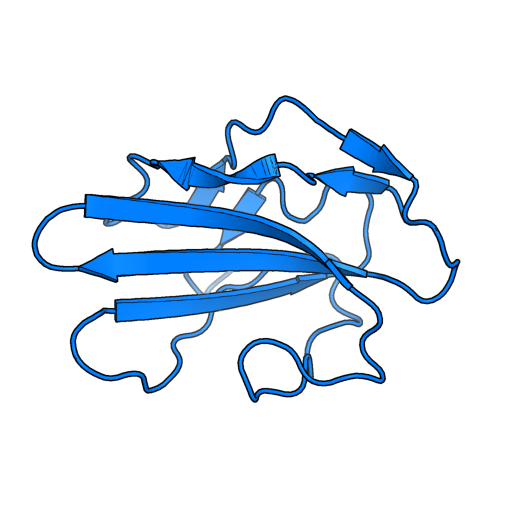OM 682 C C . MET A 1 87 ? 21.432 36.911 5.757 1.00 10.20 112 MET A C 1
ATOM 683 O O . MET A 1 87 ? 22.545 37.448 5.694 1.00 10.93 112 MET A O 1
ATOM 688 N N . CYS A 1 88 ? 20.982 36.270 6.826 1.00 9.53 113 CYS A N 1
ATOM 689 C CA . CYS A 1 88 ? 21.813 35.981 7.974 1.00 9.71 113 CYS A CA 1
ATOM 690 C C . CYS A 1 88 ? 21.310 34.714 8.634 1.00 9.43 113 CYS A C 1
ATOM 691 O O . CYS A 1 88 ? 20.149 34.316 8.476 1.00 9.97 113 CYS A O 1
ATOM 694 N N . SER A 1 89 ? 22.202 34.074 9.373 1.00 9.90 114 SER A N 1
ATOM 695 C CA . SER A 1 89 ? 21.798 33.004 10.262 1.00 9.96 114 SER A CA 1
ATOM 696 C C . SER A 1 89 ? 22.491 33.212 11.599 1.00 9.98 114 SER A C 1
ATOM 697 O O . SER A 1 89 ? 23.427 34.004 11.724 1.00 10.79 114 SER A O 1
ATOM 700 N N . CYS A 1 90 ? 21.998 32.510 12.606 1.00 9.74 115 CYS A N 1
ATOM 701 C CA . CYS A 1 90 ? 22.489 32.696 13.953 1.00 10.04 115 CYS A CA 1
ATOM 702 C C . CYS A 1 90 ? 21.951 31.583 14.826 1.00 10.20 115 CYS A C 1
ATOM 703 O O . CYS A 1 90 ? 20.943 30.930 14.502 1.00 9.99 115 CYS A O 1
ATOM 706 N N . SER A 1 91 ? 22.620 31.387 15.958 1.00 11.43 116 SER A N 1
ATOM 707 C CA . SER A 1 91 ? 22.323 30.250 16.803 1.00 12.90 116 SER A CA 1
ATOM 708 C C . SER A 1 91 ? 22.060 30.565 18.269 1.00 13.32 116 SER A C 1
ATOM 709 O O . SER A 1 91 ? 22.460 29.793 19.130 1.00 15.67 116 SER A O 1
ATOM 712 N N . SER A 1 92 ? 21.433 31.700 18.559 1.00 11.20 117 SER A N 1
ATOM 713 C CA . SER A 1 92 ? 20.954 32.002 19.904 1.00 11.07 117 SER A CA 1
ATOM 714 C C . SER A 1 92 ? 19.428 32.149 19.852 1.00 10.08 117 SER A C 1
ATOM 715 O O . SER A 1 92 ? 18.838 32.357 18.792 1.00 9.59 117 SER A O 1
ATOM 718 N N . ASP A 1 93 ? 18.795 32.035 21.009 1.00 10.66 118 ASP A N 1
ATOM 719 C CA . ASP A 1 93 ? 17.348 32.012 21.088 1.00 10.57 118 ASP A CA 1
ATOM 720 C C . ASP A 1 93 ? 16.715 33.229 20.427 1.00 9.60 118 ASP A C 1
ATOM 721 O O . ASP A 1 93 ? 17.017 34.365 20.776 1.00 9.92 118 ASP A O 1
ATOM 726 N N . GLU A 1 94 ? 15.800 32.964 19.499 1.00 9.31 119 GLU A N 1
ATOM 727 C CA . GLU A 1 94 ? 15.036 33.998 18.798 1.00 9.20 119 GLU A CA 1
ATOM 728 C C . GLU A 1 94 ? 15.935 35.011 18.118 1.00 8.37 119 GLU A C 1
ATOM 729 O O . GLU A 1 94 ? 15.512 36.133 17.858 1.00 8.38 119 GLU A O 1
ATOM 735 N N . CYS A 1 95 ? 17.135 34.601 17.731 1.00 8.06 120 CYS A N 1
ATOM 736 C CA . CYS A 1 95 ? 18.088 35.576 17.253 1.00 8.22 120 CYS A CA 1
ATOM 737 C C . CYS A 1 95 ? 17.699 36.173 15.900 1.00 7.84 120 CYS A C 1
ATOM 738 O O . CYS A 1 95 ? 18.116 37.281 15.580 1.00 8.66 120 CYS A O 1
ATOM 741 N N . ASN A 1 96 ? 16.907 35.458 15.111 1.00 7.55 121 ASN A N 1
ATOM 742 C CA . ASN A 1 96 ? 16.412 36.002 13.856 1.00 7.55 121 ASN A CA 1
ATOM 743 C C . ASN A 1 96 ? 15.250 36.978 14.034 1.00 7.54 121 ASN A C 1
ATOM 744 O O . ASN A 1 96 ? 14.669 37.427 13.049 1.00 8.62 121 ASN A O 1
ATOM 749 N N . ASP A 1 97 ? 14.938 37.320 15.288 1.00 7.63 122 ASP A N 1
ATOM 750 C CA . ASP A 1 97 ? 13.938 38.344 15.571 1.00 8.77 122 ASP A CA 1
ATOM 751 C C . ASP A 1 97 ? 14.523 39.743 15.470 1.00 9.54 122 ASP A C 1
ATOM 752 O O . ASP A 1 97 ? 13.769 40.714 15.388 1.00 11.06 122 ASP A O 1
ATOM 757 N N . ASN A 1 98 ? 15.851 39.855 15.507 1.00 9.64 123 ASN A N 1
ATOM 758 C CA . ASN A 1 98 ? 16.529 41.139 15.438 1.00 10.33 123 ASN A CA 1
ATOM 759 C C . ASN A 1 98 ? 17.618 41.075 14.392 1.00 10.05 123 ASN A C 1
ATOM 760 O O . ASN A 1 98 ? 18.672 40.460 14.602 1.00 13.11 123 ASN A O 1
ATOM 765 N N . ILE A 1 99 ? 17.373 41.708 13.257 1.00 9.71 124 ILE A N 1
ATOM 766 C CA . ILE A 1 99 ? 18.294 41.618 12.143 1.00 9.84 124 ILE A CA 1
ATOM 767 C C . ILE A 1 99 ? 19.107 42.900 12.043 1.00 9.60 124 ILE A C 1
ATOM 768 O O . ILE A 1 99 ? 18.568 44.001 12.124 1.00 9.71 124 ILE A O 1
ATOM 773 N N . ILE A 1 100 ? 20.419 42.738 11.906 1.00 9.78 125 ILE A N 1
ATOM 774 C CA . ILE A 1 100 ? 21.344 43.862 11.933 1.00 10.20 125 ILE A CA 1
ATOM 775 C C . ILE A 1 100 ? 21.962 44.067 10.560 1.00 10.14 125 ILE A C 1
ATOM 776 O O . ILE A 1 100 ? 22.611 43.173 10.02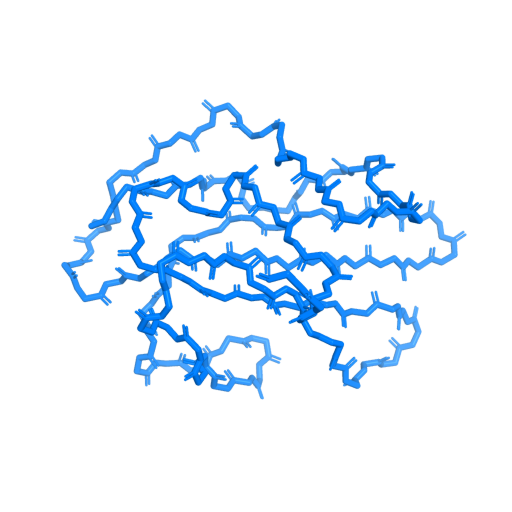3 1.00 10.87 125 ILE A O 1
ATOM 781 N N . PHE A 1 101 ? 21.777 45.257 9.999 1.00 11.25 126 PHE A N 1
ATOM 782 C CA . PHE A 1 101 ? 22.301 45.583 8.671 1.00 12.89 126 PHE A CA 1
ATOM 783 C C . PHE A 1 101 ? 23.617 46.338 8.721 1.00 15.47 126 PHE A C 1
ATOM 784 O O . PHE A 1 101 ? 23.735 47.447 8.189 1.00 18.64 126 PHE A O 1
ATOM 792 N N . SER A 1 102 ? 24.610 45.722 9.343 1.00 17.73 127 SER A N 1
ATOM 793 C CA . SER A 1 102 ? 25.947 46.284 9.392 1.00 19.85 127 SER A CA 1
ATOM 794 C C . SER A 1 102 ? 26.851 45.429 10.259 1.00 20.59 127 SER A C 1
ATOM 795 O O . SER A 1 102 ? 26.377 44.662 11.102 1.00 20.28 127 SER A O 1
ATOM 798 N N . GLU A 1 103 ? 28.155 45.545 10.014 1.00 22.23 128 GLU A N 1
ATOM 799 C CA . GLU A 1 103 ? 29.165 44.853 10.798 1.00 23.47 128 GLU A CA 1
ATOM 800 C C . GLU A 1 103 ? 29.867 45.860 11.707 1.00 24.32 128 GLU A C 1
ATOM 801 O O . GLU A 1 103 ? 30.729 45.494 12.502 1.00 24.95 128 GLU A O 1
ATOM 807 N N . GLU A 1 104 ? 29.464 47.125 11.599 1.00 25.22 129 GLU A N 1
ATOM 808 C CA . GLU A 1 104 ? 30.081 48.228 12.340 1.00 26.10 129 GLU A CA 1
ATOM 809 C C . GLU A 1 104 ? 29.959 48.098 13.862 1.00 26.20 129 GLU A C 1
ATOM 810 O O . GLU A 1 104 ? 30.750 48.689 14.604 1.00 26.22 129 GLU A O 1
ATOM 816 N N . TYR A 1 105 ? 28.972 47.331 14.323 1.00 26.43 130 TYR A N 1
ATOM 817 C CA . TYR A 1 105 ? 28.718 47.168 15.755 1.00 26.73 130 TYR A CA 1
ATOM 818 C C . TYR A 1 105 ? 29.116 45.799 16.284 1.00 27.09 130 TYR A C 1
ATOM 819 O O . TYR A 1 105 ? 29.515 45.692 17.444 1.00 27.34 130 TYR A O 1
#

CATH classification: 2.10.60.10

GO terms:
  GO:0005515 protein binding (F, IPI)
  GO:0034713 type I transforming growth factor beta receptor binding (F, IDA)
  GO:0034714 type III transforming growth factor beta receptor binding (F, IDA)
  GO:0060391 positive regulation of SMAD protein signal transduction (P, IDA)
  GO:0046332 SMAD binding (F, IDA)
  GO:0050431 transforming growth factor beta binding (F, IDA)
  GO:0007179 transforming growth factor beta receptor signaling pathway (P, IMP)
  GO:0005024 transforming growth factor beta receptor activity (F, IDA)
  GO:0043235 signaling receptor complex (C, IDA)
  GO:0050431 transforming growth factor beta binding (F, IPI)
  GO:0005576 extracellular region (C, IDA)
  GO:0005026 transforming growth factor beta receptor activity, type II (F, IDA)
  GO:0045121 membrane raft (C, IDA)
  GO:0005886 plasma membrane (C, IDA)
  GO:0008284 positive regulation of cell population proliferation (P, TAS)
  GO:0004674 protein serine/threonine kinase activity (F, TAS)
  GO:0005829 cytosol (C, TAS)
  GO:0005886 plasma membrane (C, TAS)
  GO:0004675 transmembrane receptor protein serine/threonine kinase activity (F, IDA)
  GO:0005539 glycosaminoglycan binding (F, IDA)

Solvent-accessible surface area: 6212 Å² total; per-residue (Å²): 50,67,0,22,68,6,77,82,114,161,22,132,12,32,138,104,138,54,12,103,13,134,9,110,74,55,30,141,7,154,92,128,83,27,12,0,0,0,0,14,71,78,58,149,153,53,23,22,5,11,2,5,11,21,17,34,178,89,81,48,53,127,43,80,8,150,47,14,97,31,86,68,0,43,7,106,110,62,192,48,120,76,44,52,0,41,8,2,0,0,54,45,100,73,12,0,31,63,0,31,45,15,131,141,172

Nearest PDB structures (foldseek):
  4p7u-assembly1_A  TM=1.005E+00  e=4.134E-20  Homo sapiens
  8g4k-assembly1_B  TM=9.767E-01  e=5.489E-19  Homo sapiens
  3kfd-assembly3_H  TM=9.906E-01  e=1.772E-16  Homo sapiens
  1plo-assembly1_A  TM=9.206E-01  e=3.098E-15  Homo sapiens
  1ks6-assembly1_A  TM=9.019E-01  e=5.462E-13  Gallus gallus

Sequence (105 aa):
ALCKFCDVRFSTCDNQKSCMSNCSITSICEKPQEVCVAVWRKNDENITLETVCHDPKLPYHDFILEDAASPTCIMKEKKKPGETFFMCSCSSDECNDNIIFSEEY

Radius of gyration: 12.51 Å; Cα contacts (8 Å, |Δi|>4): 274; chains: 1; bounding box: 26×33×31 Å

Foldseek 3Di:
DWAQAPAKDFDPDDPDQKAFQPGPDIDDDPDPQWWWKWKWKAAPPGIIIGIRTDRQVDADPNHHQPQQDAQAFEWDWDDDPRITMTMGIYHHHHRNRMYGDDPPD

InterPro domains:
  IPR000333 Ser/Thr protein kinase, TGFB receptor [PR00653] (124-147)
  IPR000333 Ser/Thr protein kinase, TGFB receptor [PR00653] (388-409)
  IPR000333 Ser/Thr protein kinase, TGFB receptor [PR00653] (509-528)
  IPR000333 Ser/Thr protein kinase, TGFB receptor [PTHR23255] (47-543)
  IPR000719 Protein kinase domain [PS50011] (244-544)
  IPR000719 Protein kinase domain [SM00220] (244-539)
  IPR001245 Serine-threonine/tyrosine-protein kinase, catalytic domain [PF07714] (244-537)
  IPR008271 Serine/threonine-protein kinase, active site [PS00108] (375-387)
  IPR011009 Protein kinase-like domain superfamily [SSF56112] (244-537)
  IPR015013 Transforming growth factor beta receptor 2 ectodomain [PF08917] (49-157)
  IPR015013 Transforming growth factor beta receptor 2 ectodomain [cd23538] (49-149)
  IPR017194 Transforming growth factor-beta receptor, type II [PIRSF037393] (1-567)
  IPR017441 Protein kinase, ATP binding site [PS00107] (250-277)
  IPR045860 Snake toxin-like superfamily [G3DSA:2.10.60.10] (38-153)
  IPR045860 Snake toxin-like superfamily [SSF57302] (38-157)

Secondary structure (DSSP, 8-state):
-EEE--EEEE----S-SEEE-----EEE-SSTT-EEEEEEEE-SS-EEEEEEEE-TTS-BTTB--TTTT-SSEE-EEE--TTSEEEEEEE-STTGGGEEE--S--

B-factor: mean 16.66, std 8.48, range [7.16, 53.39]

Organism: Homo sapiens (NCBI:txid9606)